Protein AF-A0A0M0T5W1-F1 (afdb_monomer_lite)

pLDDT: mean 71.13, std 20.73, range [31.36, 94.69]

Sequence (131 aa):
QVFEHHGIKQVLIAFDNDTAGNDAAVKLAAALVAKGITPLRVVFPPGRDANEYLCQVAEPETAFALLLESAMPMQDVAGIVAVERQTAEPDTVPEPASPLAAEPAPSVTPNVVCGSGDHGELLISVGTLQW

Secondary structure (DSSP, 8-state):
--GGGTT--EEEE---SSHHHHHHHHHHHHHHHTTT-EEEE--PPTT--HHHHHTTSS-HHHHHHHHHHTPEE-TTHHHHTTSSSS--------------------------EEEE-TTS-EEEEBTTB--

Foldseek 3Di:
DPCLVVVAAEDEQEFAQDPVSVVVLLVVQVVQVVVNHWYWYQYDPPPDGPVRRLVPDPCSPVVVVVSVVPTHTPNPSVPVVVPPPDDDYDDDDDDDDDDDDDDDDDDDDADKDWDADPVRDIFIDGPPDGD

Structure (mmCIF, N/CA/C/O backbone):
data_AF-A0A0M0T5W1-F1
#
_entry.id   AF-A0A0M0T5W1-F1
#
loop_
_atom_site.group_PDB
_atom_site.id
_atom_site.type_symbol
_atom_site.label_atom_id
_atom_site.label_alt_id
_atom_site.label_comp_id
_atom_site.label_asym_id
_atom_site.label_entity_id
_atom_site.label_se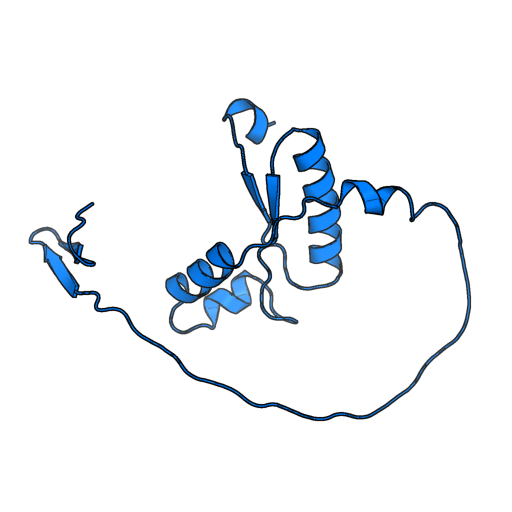q_id
_atom_site.pdbx_PDB_ins_code
_atom_site.Cartn_x
_atom_site.Cartn_y
_atom_site.Cartn_z
_atom_site.occupancy
_atom_site.B_iso_or_equiv
_atom_site.auth_seq_id
_atom_site.auth_comp_id
_atom_site.auth_asym_id
_atom_site.auth_atom_id
_atom_site.pdbx_PDB_model_num
ATOM 1 N N . GLN A 1 1 ? 3.958 -7.620 20.345 1.00 55.31 1 GLN A N 1
ATOM 2 C CA . GLN A 1 1 ? 3.183 -6.975 19.259 1.00 55.31 1 GLN A CA 1
ATOM 3 C C . GLN A 1 1 ? 3.562 -5.503 19.189 1.00 55.31 1 GLN A C 1
ATOM 5 O O . GLN A 1 1 ? 3.462 -4.851 20.214 1.00 55.31 1 GLN A O 1
ATOM 10 N N . VAL A 1 2 ? 3.996 -4.982 18.034 1.00 68.12 2 VAL A N 1
ATOM 11 C CA . VAL A 1 2 ? 4.391 -3.559 17.907 1.00 68.12 2 VAL A CA 1
ATOM 12 C C . VAL A 1 2 ? 3.164 -2.647 17.777 1.00 68.12 2 VAL A C 1
ATOM 14 O O . VAL A 1 2 ? 3.015 -1.709 18.551 1.00 68.12 2 VAL A O 1
ATOM 17 N N . PHE A 1 3 ? 2.240 -2.957 16.861 1.00 63.50 3 PHE A N 1
ATOM 18 C CA . PHE A 1 3 ? 1.134 -2.054 16.503 1.00 63.50 3 PHE A CA 1
ATOM 19 C C . PHE A 1 3 ? 0.234 -1.640 17.681 1.00 63.50 3 PHE A C 1
ATOM 21 O O . PHE A 1 3 ? -0.103 -0.467 17.830 1.00 63.50 3 PHE A O 1
ATOM 28 N N . GLU A 1 4 ? -0.088 -2.593 18.557 1.00 60.47 4 GLU A N 1
ATOM 29 C CA . GLU A 1 4 ? -0.947 -2.392 19.733 1.00 60.47 4 GLU A CA 1
ATOM 30 C C . GLU A 1 4 ? -0.297 -1.505 20.810 1.00 60.47 4 GLU A C 1
ATOM 32 O O . GLU A 1 4 ? -1.001 -0.813 21.536 1.00 60.47 4 GLU A O 1
ATOM 37 N N . HIS A 1 5 ? 1.038 -1.498 20.911 1.00 63.03 5 HIS A N 1
ATOM 38 C CA . HIS A 1 5 ? 1.762 -0.724 21.930 1.00 63.03 5 HIS A CA 1
ATOM 39 C C . HIS A 1 5 ? 1.965 0.747 21.533 1.00 63.03 5 HIS A C 1
ATOM 41 O O . HIS A 1 5 ? 2.222 1.582 22.396 1.00 63.03 5 HIS A O 1
ATOM 47 N N . HIS A 1 6 ? 1.827 1.075 20.244 1.00 72.56 6 HIS A N 1
ATOM 48 C CA . HIS A 1 6 ? 2.030 2.427 19.711 1.00 72.56 6 HIS A CA 1
ATOM 49 C C . HIS A 1 6 ? 0.727 3.139 19.305 1.00 72.56 6 HIS A C 1
ATOM 51 O O . HIS A 1 6 ? 0.781 4.217 18.720 1.00 72.56 6 HIS A O 1
ATOM 57 N N . GLY A 1 7 ? -0.445 2.560 19.597 1.00 78.88 7 GLY A N 1
ATOM 58 C CA . GLY A 1 7 ? -1.739 3.173 19.268 1.00 78.88 7 GLY A CA 1
ATOM 59 C C . GLY A 1 7 ? -1.976 3.348 17.761 1.00 78.88 7 GLY A C 1
ATOM 60 O O . GLY A 1 7 ? -2.663 4.284 17.349 1.00 78.88 7 GLY A O 1
ATOM 61 N N . ILE A 1 8 ? -1.385 2.475 16.938 1.00 85.69 8 ILE A N 1
ATOM 62 C CA . ILE A 1 8 ? -1.463 2.550 15.475 1.00 85.69 8 ILE A CA 1
ATOM 63 C C . ILE A 1 8 ? -2.897 2.255 15.025 1.00 85.69 8 ILE A C 1
ATOM 65 O O . ILE A 1 8 ? -3.417 1.169 15.257 1.00 85.69 8 ILE A O 1
ATOM 69 N N . LYS A 1 9 ? -3.529 3.236 14.370 1.00 87.94 9 LYS A N 1
ATOM 70 C CA . LYS A 1 9 ? -4.934 3.167 13.926 1.00 87.94 9 LYS A CA 1
ATOM 71 C C . LYS A 1 9 ? -5.104 2.586 12.525 1.00 87.94 9 LYS A C 1
ATOM 73 O O . LYS A 1 9 ? -6.153 2.030 12.220 1.00 87.94 9 LYS A O 1
ATOM 78 N N . GLN A 1 10 ? -4.101 2.745 11.664 1.00 90.19 10 GLN A N 1
ATOM 79 C CA . GLN A 1 10 ? -4.147 2.339 10.260 1.00 90.19 10 GLN A CA 1
ATOM 80 C C . GLN A 1 10 ? -2.782 1.793 9.834 1.00 90.19 10 GLN A C 1
ATOM 82 O O . GLN A 1 10 ? -1.757 2.229 10.356 1.00 90.19 10 GLN A O 1
ATOM 87 N N . VAL A 1 11 ? -2.766 0.847 8.895 1.00 92.19 11 VAL A N 1
ATOM 88 C CA . VAL A 1 11 ? -1.543 0.246 8.340 1.00 92.19 11 VAL A CA 1
ATOM 89 C C . VAL A 1 11 ? -1.688 0.131 6.829 1.00 92.19 11 VAL A C 1
ATOM 91 O O . VAL A 1 11 ? -2.670 -0.432 6.345 1.00 92.19 11 VAL A O 1
ATOM 94 N N . LEU A 1 12 ? -0.697 0.635 6.093 1.00 93.88 12 LEU A N 1
ATOM 95 C CA . LEU A 1 12 ? -0.603 0.464 4.648 1.00 93.88 12 LEU A CA 1
ATOM 96 C C . LEU A 1 12 ? 0.136 -0.847 4.337 1.00 93.88 12 LEU A C 1
ATOM 98 O O . LEU A 1 12 ? 1.180 -1.136 4.920 1.00 93.88 12 LEU A O 1
ATOM 102 N N . ILE A 1 13 ? -0.426 -1.646 3.433 1.00 94.19 13 ILE A N 1
ATOM 103 C CA . ILE A 1 13 ? 0.064 -2.963 3.022 1.00 94.19 13 ILE A CA 1
ATOM 104 C C . ILE A 1 13 ? 0.520 -2.868 1.566 1.00 94.19 13 ILE A C 1
ATOM 106 O O . ILE A 1 13 ? -0.296 -2.708 0.657 1.00 94.19 13 ILE A O 1
ATOM 110 N N . ALA A 1 14 ? 1.829 -2.984 1.366 1.00 93.00 14 ALA A N 1
ATOM 111 C CA . ALA A 1 14 ? 2.513 -2.785 0.093 1.00 93.00 14 ALA A CA 1
ATOM 112 C C . ALA A 1 14 ? 3.303 -4.045 -0.320 1.00 93.00 14 ALA A C 1
ATOM 114 O O . ALA A 1 14 ? 4.491 -3.972 -0.610 1.00 93.00 14 ALA A O 1
ATOM 115 N N . PHE A 1 15 ? 2.649 -5.212 -0.309 1.00 91.50 15 PHE A N 1
ATOM 116 C CA . PHE A 1 15 ? 3.188 -6.411 -0.966 1.00 91.50 15 PHE A CA 1
ATOM 117 C C . PHE A 1 15 ? 3.143 -6.260 -2.492 1.00 91.50 15 PHE A C 1
ATOM 119 O O . PHE A 1 15 ? 2.365 -5.449 -3.009 1.00 91.50 15 PHE A O 1
ATOM 126 N N . ASP A 1 16 ? 3.900 -7.086 -3.207 1.00 90.56 16 ASP A N 1
ATOM 127 C CA . ASP A 1 16 ? 3.887 -7.129 -4.669 1.00 90.56 16 ASP A CA 1
ATOM 128 C C . ASP A 1 16 ? 2.476 -7.358 -5.226 1.00 90.56 16 ASP A C 1
ATOM 130 O O . ASP A 1 16 ? 1.580 -7.876 -4.544 1.00 90.56 16 ASP A O 1
ATOM 134 N N . ASN A 1 17 ? 2.248 -6.922 -6.466 1.00 90.31 17 ASN A N 1
ATOM 135 C CA . ASN A 1 17 ? 0.970 -7.125 -7.146 1.00 90.31 17 ASN A CA 1
ATOM 136 C C . ASN A 1 17 ? 0.976 -8.433 -7.951 1.00 90.31 17 ASN A C 1
ATOM 138 O O . ASN A 1 17 ? 0.822 -8.442 -9.174 1.00 90.31 17 ASN A O 1
ATOM 142 N N . ASP A 1 18 ? 1.182 -9.534 -7.232 1.00 90.06 18 ASP A N 1
ATOM 143 C CA . ASP A 1 18 ? 1.083 -10.906 -7.719 1.00 90.06 18 ASP A CA 1
ATOM 144 C C . ASP A 1 18 ? 0.094 -11.719 -6.856 1.00 90.06 18 ASP A C 1
ATOM 146 O O . ASP A 1 18 ? -0.517 -11.206 -5.912 1.00 90.06 18 ASP A O 1
ATOM 150 N N . THR A 1 19 ? 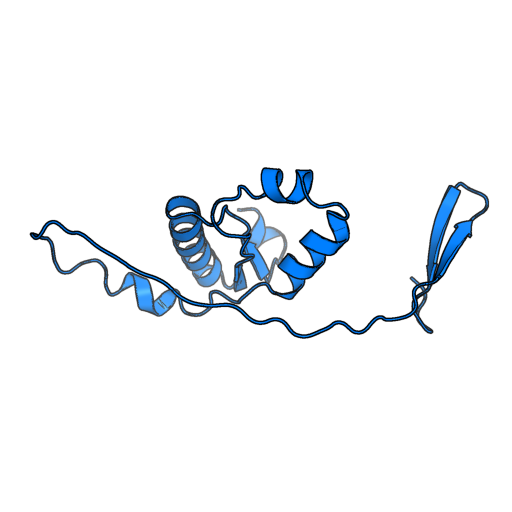-0.115 -12.995 -7.186 1.00 91.00 19 THR A N 1
ATOM 151 C CA . THR A 1 19 ? -1.050 -13.859 -6.446 1.00 91.00 19 THR A CA 1
ATOM 152 C C . THR A 1 19 ? -0.648 -14.009 -4.974 1.00 91.00 19 THR A C 1
ATOM 154 O O . THR A 1 19 ? -1.493 -13.887 -4.089 1.00 91.00 19 THR A O 1
ATOM 157 N N . ALA A 1 20 ? 0.641 -14.226 -4.695 1.00 91.94 20 ALA A N 1
ATOM 158 C CA . ALA A 1 20 ? 1.134 -14.505 -3.349 1.00 91.94 20 ALA A CA 1
ATOM 159 C C . ALA A 1 20 ? 1.068 -13.271 -2.431 1.00 91.94 20 ALA A C 1
ATOM 161 O O . ALA A 1 20 ? 0.646 -13.378 -1.277 1.00 91.94 20 ALA A O 1
ATOM 162 N N . GLY A 1 21 ? 1.433 -12.095 -2.945 1.00 91.81 21 GLY A N 1
ATOM 163 C CA . GLY A 1 21 ? 1.349 -10.812 -2.256 1.00 91.81 21 GLY A CA 1
ATOM 164 C C . GLY A 1 21 ? -0.092 -10.379 -1.991 1.00 91.81 21 GLY A C 1
ATOM 165 O O . GLY A 1 21 ? -0.391 -9.865 -0.911 1.00 91.81 21 GLY A O 1
ATOM 166 N N . ASN A 1 22 ? -1.015 -10.651 -2.918 1.00 91.31 22 ASN A N 1
ATOM 167 C CA . ASN A 1 22 ? -2.440 -10.385 -2.717 1.00 91.31 22 ASN A CA 1
ATOM 168 C C . ASN A 1 22 ? -3.062 -11.321 -1.660 1.00 91.31 22 ASN A C 1
ATOM 170 O O . ASN A 1 22 ? -3.728 -10.838 -0.740 1.00 91.31 22 ASN A O 1
ATOM 174 N N . ASP A 1 23 ? -2.749 -12.619 -1.688 1.00 93.19 23 ASP A N 1
ATOM 175 C CA . ASP A 1 23 ? -3.128 -13.569 -0.633 1.00 93.19 23 ASP A CA 1
ATOM 176 C C . ASP A 1 23 ? -2.563 -13.181 0.744 1.00 93.19 23 ASP A C 1
ATOM 178 O O . ASP A 1 23 ? -3.248 -13.271 1.769 1.00 93.19 23 ASP A O 1
ATOM 182 N N . ALA A 1 24 ? -1.297 -12.755 0.790 1.00 92.88 24 ALA A N 1
ATOM 183 C CA . ALA A 1 24 ? -0.648 -12.292 2.011 1.00 92.88 24 ALA A CA 1
ATOM 184 C C . ALA A 1 24 ? -1.297 -11.004 2.544 1.00 92.88 24 ALA A C 1
ATOM 186 O O . ALA A 1 24 ? -1.503 -10.881 3.756 1.00 92.88 24 ALA A O 1
ATOM 187 N N . ALA A 1 25 ? -1.678 -10.075 1.658 1.00 93.50 25 ALA A N 1
ATOM 188 C CA . ALA A 1 25 ? -2.376 -8.846 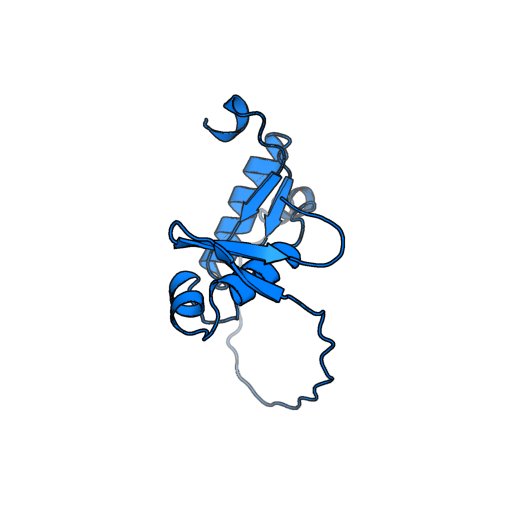2.027 1.00 93.50 25 ALA A CA 1
ATOM 189 C C . ALA A 1 25 ? -3.725 -9.144 2.688 1.00 93.50 25 ALA A C 1
ATOM 191 O O . ALA A 1 25 ? -4.010 -8.600 3.752 1.00 93.50 25 ALA A O 1
ATOM 192 N N . VAL A 1 26 ? -4.521 -10.049 2.109 1.00 93.81 26 VAL A N 1
ATOM 193 C CA . VAL A 1 26 ? -5.817 -10.495 2.653 1.00 93.81 26 VAL A CA 1
ATOM 194 C C . VAL A 1 26 ? -5.654 -11.104 4.051 1.00 93.81 26 VAL A C 1
ATOM 196 O O . VAL A 1 26 ? -6.344 -10.702 4.993 1.00 93.81 26 VAL A O 1
ATOM 199 N N . LYS A 1 27 ? -4.691 -12.019 4.222 1.00 93.62 27 LYS A N 1
ATOM 200 C CA . LYS A 1 27 ? -4.407 -12.688 5.508 1.00 93.62 27 LYS A CA 1
ATOM 201 C C . LYS A 1 27 ? -3.952 -11.693 6.585 1.00 93.62 27 LYS A C 1
ATOM 203 O O . LYS A 1 27 ? -4.415 -11.764 7.726 1.00 93.62 27 LYS A O 1
ATOM 208 N N . LEU A 1 28 ? -3.086 -10.740 6.231 1.00 93.19 28 LEU A N 1
ATOM 209 C CA . LEU A 1 28 ? -2.619 -9.693 7.144 1.00 93.19 28 LEU A CA 1
ATOM 210 C C . LEU A 1 28 ? -3.730 -8.689 7.488 1.00 93.19 28 LEU A C 1
ATOM 212 O O . LEU A 1 28 ? -3.885 -8.329 8.654 1.00 93.19 28 LEU A O 1
ATOM 216 N N . ALA A 1 29 ? -4.535 -8.278 6.506 1.00 93.12 29 ALA A N 1
ATOM 217 C CA . ALA A 1 29 ? -5.661 -7.370 6.697 1.00 93.12 29 ALA A CA 1
ATOM 218 C C . ALA A 1 29 ? -6.673 -7.927 7.708 1.00 93.12 29 ALA A C 1
ATOM 220 O O . ALA A 1 29 ? -7.042 -7.222 8.646 1.00 93.12 29 ALA A O 1
ATOM 221 N N . ALA A 1 30 ? -7.045 -9.207 7.596 1.00 91.31 30 ALA A N 1
ATOM 222 C CA . ALA A 1 30 ? -7.936 -9.860 8.556 1.00 91.31 30 ALA A CA 1
ATOM 223 C C . ALA A 1 30 ? -7.370 -9.832 9.993 1.00 91.31 30 ALA A C 1
ATOM 225 O O . ALA A 1 30 ? -8.090 -9.528 10.948 1.00 91.31 30 ALA A O 1
ATOM 226 N N . ALA A 1 31 ? -6.064 -10.077 10.153 1.00 90.75 31 ALA A N 1
ATOM 227 C CA . ALA A 1 31 ? -5.389 -10.028 11.451 1.00 90.75 31 ALA A CA 1
ATOM 228 C C . ALA A 1 31 ? -5.277 -8.606 12.041 1.00 90.75 31 ALA A C 1
ATOM 230 O O . ALA A 1 31 ? -5.221 -8.462 13.263 1.00 90.75 31 ALA A O 1
ATOM 231 N N . LEU A 1 32 ? -5.243 -7.565 11.201 1.00 90.62 32 LEU A N 1
ATOM 232 C CA . LEU A 1 32 ? -5.231 -6.156 11.613 1.00 90.62 32 LEU A CA 1
ATOM 233 C C . LEU A 1 32 ? -6.634 -5.657 11.994 1.00 90.62 32 LEU A C 1
ATOM 235 O O . LEU A 1 32 ? -6.789 -5.044 13.051 1.00 90.62 32 LEU A O 1
ATOM 239 N N . VAL A 1 33 ? -7.664 -6.003 11.214 1.00 89.50 33 VAL A N 1
ATOM 240 C CA . VAL A 1 33 ? -9.071 -5.676 11.521 1.00 89.50 33 VAL A CA 1
ATOM 241 C C . VAL A 1 33 ? -9.491 -6.278 12.863 1.00 89.50 33 VAL A C 1
ATOM 243 O O . VAL A 1 33 ? -10.075 -5.581 13.690 1.00 89.50 33 VAL A O 1
ATOM 246 N N . ALA A 1 34 ? -9.101 -7.527 13.145 1.00 88.19 34 ALA A N 1
ATOM 247 C CA . ALA A 1 34 ? -9.343 -8.180 14.436 1.00 88.19 34 ALA A CA 1
ATOM 248 C C . ALA A 1 34 ? -8.702 -7.454 15.643 1.00 88.19 34 ALA A C 1
ATOM 250 O O . ALA A 1 34 ? -9.056 -7.729 16.788 1.00 88.19 34 ALA A O 1
ATOM 251 N N . LYS A 1 35 ? -7.768 -6.527 15.396 1.00 87.06 35 LYS A N 1
ATOM 252 C CA . LYS A 1 35 ? -7.074 -5.701 16.399 1.00 87.06 35 LYS A CA 1
ATOM 253 C C . LYS A 1 35 ? -7.571 -4.251 16.428 1.00 87.06 35 LYS A C 1
ATOM 255 O O . LYS A 1 35 ? -6.991 -3.432 17.133 1.00 87.06 35 LYS A O 1
ATOM 260 N N . GLY A 1 36 ? -8.620 -3.925 15.667 1.00 86.81 36 GLY A N 1
ATOM 261 C CA . GLY A 1 36 ? -9.149 -2.564 15.545 1.00 86.81 36 GLY A CA 1
ATOM 262 C C . GLY A 1 36 ? -8.274 -1.622 14.709 1.00 86.81 36 GLY A C 1
ATOM 263 O O . GLY A 1 36 ? -8.390 -0.408 14.851 1.00 86.81 36 GLY A O 1
ATOM 264 N N . ILE A 1 37 ? -7.394 -2.166 13.863 1.00 90.12 37 ILE A N 1
ATOM 265 C CA . ILE A 1 37 ? -6.500 -1.407 12.981 1.00 90.12 37 ILE A CA 1
ATOM 266 C C . ILE A 1 37 ? -7.065 -1.466 11.562 1.00 90.12 37 ILE A C 1
ATOM 268 O O . ILE A 1 37 ? -7.351 -2.556 11.072 1.00 90.12 37 ILE A O 1
ATOM 272 N N . THR A 1 38 ? -7.189 -0.328 10.876 1.00 92.38 38 THR A N 1
ATOM 273 C CA . THR A 1 38 ? -7.676 -0.285 9.488 1.00 92.38 38 THR A CA 1
ATOM 274 C C . THR A 1 38 ? -6.556 -0.628 8.493 1.00 92.38 38 THR A C 1
ATOM 276 O O . THR A 1 38 ? -5.618 0.164 8.353 1.00 92.38 38 THR A O 1
ATOM 279 N N . PRO A 1 39 ? -6.626 -1.758 7.766 1.00 94.62 39 PRO A N 1
ATOM 280 C CA . PRO A 1 39 ? -5.708 -2.055 6.670 1.00 94.62 39 PRO A CA 1
ATOM 281 C C . PRO A 1 39 ? -6.056 -1.259 5.402 1.00 94.62 39 PRO A C 1
ATOM 283 O O . PRO A 1 39 ? -7.219 -1.169 5.004 1.00 94.62 39 PRO A O 1
ATOM 286 N N . LEU A 1 40 ? -5.030 -0.736 4.735 1.00 94.69 40 LEU A N 1
ATOM 287 C CA . LEU A 1 40 ? -5.098 -0.032 3.452 1.00 94.69 40 LEU A CA 1
ATOM 288 C C . LEU A 1 40 ? -4.174 -0.751 2.455 1.00 94.69 40 LEU A C 1
ATOM 290 O O . LEU A 1 40 ? -2.989 -0.904 2.734 1.00 94.69 40 LEU A O 1
ATOM 294 N N . ARG A 1 41 ? -4.672 -1.209 1.303 1.00 94.12 41 ARG A N 1
ATOM 295 C CA . ARG A 1 41 ? -3.857 -1.844 0.253 1.00 94.12 41 ARG A CA 1
ATOM 296 C C . ARG A 1 41 ? -3.261 -0.781 -0.662 1.00 94.12 41 ARG A C 1
ATOM 298 O O . ARG A 1 41 ? -4.000 -0.085 -1.349 1.00 94.12 41 ARG A O 1
ATOM 305 N N . VAL A 1 42 ? -1.936 -0.734 -0.727 1.00 93.81 42 VAL A N 1
ATOM 306 C CA . VAL A 1 42 ? -1.188 -0.076 -1.807 1.00 93.81 42 VAL A CA 1
ATOM 307 C C . VAL A 1 42 ? -1.022 -1.095 -2.936 1.00 93.81 42 VAL A C 1
ATOM 309 O O . VAL A 1 42 ? -0.654 -2.237 -2.657 1.00 93.81 42 VAL A O 1
ATOM 312 N N . VAL 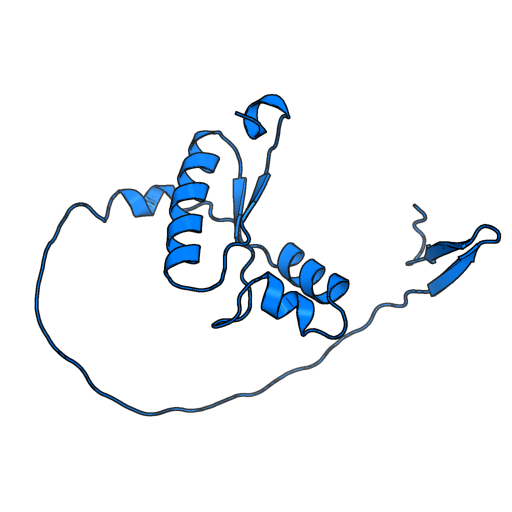A 1 43 ? -1.315 -0.724 -4.186 1.00 90.88 43 VAL A N 1
ATOM 313 C CA . VAL A 1 43 ? -1.277 -1.636 -5.348 1.00 90.88 43 VAL A CA 1
ATOM 314 C C . VAL A 1 43 ? -0.267 -1.133 -6.379 1.00 90.88 43 VAL A C 1
ATOM 316 O O . VAL A 1 43 ? -0.510 -0.137 -7.052 1.00 90.88 43 VAL A O 1
ATOM 319 N N . PHE A 1 44 ? 0.855 -1.838 -6.529 1.00 89.88 44 PHE A N 1
ATOM 320 C CA . PHE A 1 44 ? 1.840 -1.566 -7.582 1.00 89.88 44 PHE A CA 1
ATOM 321 C C . PHE A 1 44 ? 1.331 -2.000 -8.970 1.00 89.88 44 PHE A C 1
ATOM 323 O O . PHE A 1 44 ? 0.408 -2.819 -9.058 1.00 89.88 44 PHE A O 1
ATOM 330 N N . PRO A 1 45 ? 1.920 -1.506 -10.077 1.00 86.44 45 PRO A N 1
ATOM 331 C CA . PRO A 1 45 ? 1.603 -2.002 -11.415 1.00 86.44 45 PRO A CA 1
ATOM 332 C C . PRO A 1 45 ? 1.765 -3.531 -11.530 1.00 86.44 45 PRO A C 1
ATOM 334 O O . PRO A 1 45 ? 2.678 -4.094 -10.924 1.00 86.44 45 PRO A O 1
ATOM 337 N N . PRO A 1 46 ? 0.899 -4.220 -12.296 1.00 81.00 46 PRO A N 1
ATOM 338 C CA . PRO A 1 46 ? 0.936 -5.675 -12.407 1.00 81.00 46 PRO A CA 1
ATOM 339 C C . PRO A 1 46 ? 2.253 -6.153 -13.027 1.00 81.00 46 PRO A C 1
ATOM 341 O O . PRO A 1 46 ? 2.767 -5.541 -13.965 1.00 81.00 46 PRO A O 1
ATOM 344 N N . GLY A 1 47 ? 2.784 -7.263 -12.513 1.00 75.81 47 GLY A N 1
ATOM 345 C CA . GLY A 1 47 ? 4.039 -7.842 -12.999 1.00 75.81 47 GLY A CA 1
ATOM 346 C C . GLY A 1 47 ? 5.304 -7.073 -12.600 1.00 75.81 47 GLY A C 1
ATOM 347 O O . GLY A 1 47 ? 6.356 -7.346 -13.171 1.00 75.81 47 GLY A O 1
ATOM 348 N N . ARG A 1 48 ? 5.226 -6.140 -11.638 1.00 73.75 48 ARG A N 1
ATOM 349 C CA . ARG A 1 48 ? 6.399 -5.536 -10.991 1.00 73.75 48 ARG A CA 1
ATOM 350 C C . ARG A 1 48 ? 6.430 -5.800 -9.488 1.00 73.75 48 ARG A C 1
ATOM 352 O O . ARG A 1 48 ? 5.409 -5.691 -8.810 1.00 73.75 48 ARG A O 1
ATOM 359 N N . ASP A 1 49 ? 7.637 -6.065 -9.000 1.00 81.31 49 ASP A N 1
ATOM 360 C CA . ASP A 1 49 ? 8.010 -5.998 -7.585 1.00 81.31 49 ASP A CA 1
ATOM 361 C C . ASP A 1 49 ? 8.018 -4.533 -7.102 1.00 81.31 49 ASP A C 1
ATOM 363 O O . ASP A 1 49 ? 8.276 -3.602 -7.877 1.00 81.31 49 ASP A O 1
ATOM 367 N N . ALA A 1 50 ? 7.716 -4.323 -5.820 1.00 80.44 50 ALA A N 1
ATOM 368 C CA . ALA A 1 50 ? 7.634 -3.001 -5.200 1.00 80.44 50 ALA A CA 1
ATOM 369 C C . ALA A 1 50 ? 8.933 -2.178 -5.326 1.00 80.44 50 ALA A C 1
ATOM 371 O O . ALA A 1 50 ? 8.896 -0.994 -5.673 1.00 80.44 50 ALA A O 1
ATOM 372 N N . ASN A 1 51 ? 10.087 -2.800 -5.074 1.00 85.44 51 ASN A N 1
ATOM 373 C CA . ASN A 1 51 ? 11.399 -2.166 -5.201 1.00 85.44 51 ASN A CA 1
ATOM 374 C C . ASN A 1 51 ? 11.750 -1.965 -6.678 1.00 85.44 51 ASN A C 1
ATOM 376 O O . ASN A 1 51 ? 12.239 -0.906 -7.062 1.00 85.44 51 ASN A O 1
ATOM 380 N N . GLU A 1 52 ? 11.472 -2.962 -7.519 1.00 86.56 52 GLU A N 1
ATOM 381 C CA . GLU A 1 52 ? 11.794 -2.927 -8.945 1.00 86.56 52 GLU A CA 1
ATOM 382 C C . GLU A 1 52 ? 11.019 -1.827 -9.689 1.00 86.56 52 GLU A C 1
ATOM 384 O O . GLU A 1 52 ? 11.569 -1.183 -10.585 1.00 86.56 52 GLU A O 1
ATOM 389 N N . TYR A 1 53 ? 9.771 -1.558 -9.285 1.00 86.06 53 TYR A N 1
ATOM 390 C CA . TYR A 1 53 ? 9.002 -0.399 -9.739 1.00 86.06 53 TYR A CA 1
ATOM 391 C C . TYR A 1 53 ? 9.668 0.918 -9.326 1.00 86.06 53 TYR A C 1
ATOM 393 O O . TYR A 1 53 ? 9.945 1.756 -10.188 1.00 86.06 53 TYR A O 1
ATOM 401 N N . LEU A 1 54 ? 9.963 1.091 -8.033 1.00 87.06 54 LEU A N 1
ATOM 402 C CA . LEU A 1 54 ? 10.526 2.336 -7.503 1.00 87.06 54 LEU A CA 1
ATOM 403 C C . LEU A 1 54 ? 11.940 2.625 -8.035 1.00 87.06 54 LEU A C 1
ATOM 405 O O . LEU A 1 54 ? 12.285 3.783 -8.234 1.00 87.06 54 LEU A O 1
ATOM 409 N N . CYS A 1 55 ? 12.738 1.606 -8.357 1.00 88.38 55 CYS A N 1
ATOM 410 C CA . CYS A 1 55 ? 14.055 1.791 -8.973 1.00 88.38 55 CYS A CA 1
ATOM 411 C C . CYS A 1 55 ? 14.022 2.164 -10.469 1.00 88.38 55 CYS A C 1
ATOM 413 O O . CYS A 1 55 ? 15.062 2.538 -11.008 1.00 88.38 55 CYS A O 1
ATOM 415 N N . GLN A 1 56 ? 12.879 2.042 -11.157 1.00 86.25 56 GLN A N 1
ATOM 416 C CA . GLN A 1 56 ? 12.769 2.269 -12.610 1.00 86.25 56 GLN A CA 1
ATOM 417 C C . GLN A 1 56 ? 11.976 3.520 -13.006 1.00 86.25 56 GLN A C 1
ATOM 419 O O . GLN A 1 56 ? 12.018 3.928 -14.168 1.00 86.25 56 GLN A O 1
ATOM 424 N N . VAL A 1 57 ? 11.239 4.125 -12.078 1.00 87.31 57 VAL A N 1
ATOM 425 C CA . VAL A 1 57 ? 10.549 5.402 -12.306 1.00 87.31 57 VAL A CA 1
ATOM 426 C C . VAL A 1 57 ? 11.530 6.572 -12.194 1.00 87.31 57 VAL A C 1
ATOM 428 O O . VAL A 1 57 ? 12.443 6.555 -11.375 1.00 87.31 57 VAL A O 1
ATOM 431 N N . ALA A 1 58 ? 11.333 7.612 -13.010 1.00 86.75 58 ALA A N 1
ATOM 432 C CA . ALA A 1 58 ? 12.194 8.800 -12.992 1.00 86.75 58 ALA A CA 1
ATOM 433 C C . ALA A 1 58 ? 12.065 9.620 -11.692 1.00 86.75 58 ALA A C 1
ATOM 435 O O . ALA A 1 58 ? 13.017 10.278 -11.284 1.00 86.75 58 ALA A O 1
ATOM 436 N N . GLU A 1 59 ? 10.897 9.561 -11.045 1.00 92.62 59 GLU A N 1
ATOM 437 C CA . GLU A 1 59 ? 10.561 10.296 -9.822 1.00 92.62 59 GLU A CA 1
ATOM 438 C C . GLU A 1 59 ? 9.968 9.324 -8.780 1.00 92.62 59 GLU A C 1
ATOM 440 O O . GLU A 1 59 ? 8.743 9.212 -8.664 1.00 92.62 59 GLU A O 1
ATOM 445 N N . PRO A 1 60 ? 10.805 8.563 -8.046 1.00 88.31 60 PRO A N 1
ATOM 446 C CA . PRO A 1 60 ? 10.339 7.517 -7.131 1.00 88.31 60 PRO A CA 1
ATOM 447 C C . PRO A 1 60 ? 9.490 8.045 -5.977 1.00 88.31 60 PRO A C 1
ATOM 449 O O . PRO A 1 60 ? 8.521 7.399 -5.589 1.00 88.31 60 PRO A O 1
ATOM 452 N N . GLU A 1 61 ? 9.817 9.225 -5.456 1.00 89.88 61 GLU A N 1
ATOM 453 C CA . GLU A 1 61 ? 9.102 9.856 -4.344 1.00 89.88 61 GLU A CA 1
ATOM 454 C C . GLU A 1 61 ? 7.676 10.243 -4.762 1.00 89.88 61 GLU A C 1
ATOM 456 O O . GLU A 1 61 ? 6.712 9.839 -4.112 1.00 89.88 61 GLU A O 1
ATOM 461 N N . THR A 1 62 ? 7.531 10.926 -5.904 1.00 90.25 62 THR A N 1
ATOM 462 C CA . THR A 1 62 ? 6.240 11.294 -6.507 1.00 90.25 62 THR A CA 1
ATOM 463 C C . THR A 1 62 ? 5.406 10.060 -6.862 1.00 90.25 62 THR A C 1
ATOM 465 O O . THR A 1 62 ? 4.216 9.994 -6.551 1.00 90.25 62 THR A O 1
ATOM 468 N N . ALA A 1 63 ? 6.026 9.049 -7.482 1.00 88.31 63 ALA A N 1
ATOM 469 C CA . ALA A 1 63 ? 5.356 7.805 -7.851 1.00 88.31 63 ALA A CA 1
ATOM 470 C C . ALA A 1 63 ? 4.863 7.023 -6.621 1.00 88.31 63 ALA A C 1
ATOM 472 O O . ALA A 1 63 ? 3.749 6.501 -6.625 1.00 88.31 63 ALA A O 1
ATOM 473 N N . PHE A 1 64 ? 5.661 6.966 -5.550 1.00 90.31 64 PHE A N 1
ATOM 474 C CA . PHE A 1 64 ? 5.267 6.312 -4.305 1.00 90.31 64 PHE A CA 1
ATOM 475 C C . PHE A 1 64 ? 4.175 7.094 -3.568 1.00 90.31 64 PHE A C 1
ATOM 477 O O . PHE A 1 64 ? 3.212 6.486 -3.108 1.00 90.31 64 PHE A O 1
ATOM 484 N N . ALA A 1 65 ? 4.262 8.427 -3.510 1.00 91.62 65 ALA A N 1
ATOM 485 C CA . ALA A 1 65 ? 3.232 9.270 -2.904 1.00 91.62 65 ALA A CA 1
ATOM 486 C C . ALA A 1 65 ? 1.850 9.024 -3.536 1.00 91.62 65 ALA A C 1
ATOM 488 O O . ALA A 1 65 ? 0.892 8.747 -2.816 1.00 91.62 65 ALA A O 1
ATOM 489 N N . LEU A 1 66 ? 1.770 8.981 -4.871 1.00 91.81 66 LEU A N 1
ATOM 490 C CA . LEU A 1 66 ? 0.528 8.691 -5.595 1.00 91.81 66 LEU A CA 1
ATOM 491 C C . LEU A 1 66 ? -0.034 7.288 -5.284 1.00 91.81 66 LEU A C 1
ATOM 493 O O . LEU A 1 66 ? -1.249 7.104 -5.193 1.00 91.81 66 LEU A O 1
ATOM 497 N N . LEU A 1 67 ? 0.835 6.290 -5.091 1.00 91.31 67 LEU A N 1
ATOM 498 C CA . LEU A 1 67 ? 0.445 4.941 -4.658 1.00 91.31 67 LEU A CA 1
ATOM 499 C C . LEU A 1 67 ? -0.061 4.903 -3.203 1.00 91.31 67 LEU A C 1
ATOM 501 O O . LEU A 1 67 ? -0.929 4.095 -2.874 1.00 91.31 67 LEU A O 1
ATOM 505 N N . LEU A 1 68 ? 0.451 5.779 -2.335 1.00 91.44 68 LEU A N 1
ATOM 506 C CA . LEU A 1 68 ? -0.011 5.930 -0.953 1.00 91.44 68 LEU A CA 1
ATOM 507 C C . LEU A 1 68 ? -1.364 6.653 -0.881 1.00 91.44 68 LEU A C 1
ATOM 509 O O . LEU A 1 68 ? -2.243 6.222 -0.137 1.00 91.44 68 LEU A O 1
ATOM 513 N N . GLU A 1 69 ? -1.557 7.712 -1.669 1.00 91.25 69 GLU A N 1
ATOM 514 C CA . GLU A 1 69 ? -2.824 8.454 -1.754 1.00 91.25 69 GLU A CA 1
ATOM 515 C C . GLU A 1 69 ? -3.955 7.623 -2.379 1.00 91.25 69 GLU A C 1
ATOM 517 O O . GLU A 1 69 ? -5.117 7.766 -1.999 1.00 91.25 69 GLU A O 1
ATOM 522 N N . SER A 1 70 ? -3.622 6.715 -3.301 1.00 89.19 70 SER A N 1
ATOM 523 C CA . SER A 1 70 ? -4.571 5.783 -3.931 1.00 89.19 70 SER A CA 1
ATOM 524 C C . SER A 1 70 ? -4.808 4.484 -3.138 1.00 89.19 70 SER A C 1
ATOM 526 O O . SER A 1 70 ? -5.501 3.584 -3.621 1.00 89.19 70 SER A O 1
ATOM 528 N N . ALA A 1 71 ? -4.277 4.367 -1.914 1.00 93.31 71 ALA A N 1
ATOM 529 C CA . ALA A 1 71 ? -4.397 3.156 -1.105 1.00 93.31 71 ALA A CA 1
ATOM 530 C C . ALA A 1 71 ? -5.853 2.859 -0.688 1.00 93.31 71 ALA A C 1
ATOM 532 O O . ALA A 1 71 ? -6.533 3.678 -0.068 1.00 93.31 71 ALA A O 1
ATOM 533 N N . MET A 1 72 ? -6.333 1.646 -0.978 1.00 90.94 72 MET A N 1
ATOM 534 C CA . MET A 1 72 ? -7.743 1.273 -0.802 1.00 90.94 72 MET A CA 1
ATOM 535 C C . MET A 1 72 ? -8.001 0.552 0.533 1.00 90.94 72 MET A C 1
ATOM 537 O O . MET A 1 72 ? -7.278 -0.392 0.860 1.00 90.94 72 MET A O 1
ATOM 541 N N . PRO A 1 73 ? -9.038 0.912 1.315 1.00 91.50 73 PRO A N 1
ATOM 542 C CA . PRO A 1 73 ? -9.337 0.243 2.581 1.00 91.50 73 PRO A CA 1
ATOM 543 C C . PRO A 1 73 ? -9.794 -1.203 2.364 1.00 91.50 73 PRO A C 1
ATOM 545 O O . PRO A 1 73 ? -10.791 -1.461 1.694 1.00 91.50 73 PRO A O 1
ATOM 548 N N . MET A 1 74 ? -9.119 -2.160 3.005 1.00 89.25 74 MET A N 1
ATOM 549 C CA . MET A 1 74 ? -9.478 -3.585 2.946 1.00 89.25 74 MET A CA 1
ATOM 550 C C . MET A 1 74 ? -10.549 -3.931 3.996 1.00 89.25 74 MET A C 1
ATOM 552 O O . MET A 1 74 ? -10.434 -4.909 4.723 1.00 89.25 74 MET A O 1
ATOM 556 N N . GLN A 1 75 ? -11.576 -3.095 4.143 1.00 62.78 75 GLN A N 1
ATOM 557 C CA . GLN A 1 75 ? -12.515 -3.175 5.272 1.00 62.78 75 GLN A CA 1
ATOM 558 C C . GLN A 1 75 ? -13.537 -4.328 5.192 1.00 62.78 75 GLN A C 1
ATOM 560 O O . GLN A 1 75 ? -14.235 -4.575 6.171 1.00 62.78 75 GLN A O 1
ATOM 565 N N . ASP A 1 76 ? -13.587 -5.066 4.075 1.00 55.53 76 ASP A N 1
ATOM 566 C CA . ASP A 1 76 ? -14.547 -6.161 3.836 1.00 55.53 76 ASP A CA 1
ATOM 567 C C . ASP A 1 76 ? -13.951 -7.586 3.944 1.00 55.53 76 ASP A C 1
ATOM 569 O O . ASP A 1 76 ? -14.623 -8.573 3.653 1.00 55.53 76 ASP A O 1
ATOM 573 N N . VAL A 1 77 ? -12.712 -7.764 4.439 1.00 51.75 77 VAL A N 1
ATOM 574 C CA . VAL A 1 77 ? -12.155 -9.131 4.640 1.00 51.75 77 VAL A CA 1
ATOM 575 C C . VAL A 1 77 ? -12.954 -9.999 5.623 1.00 51.75 77 VAL A C 1
ATOM 577 O O . VAL A 1 77 ? -12.784 -11.218 5.636 1.00 51.75 77 VAL A O 1
ATOM 580 N N . ALA A 1 78 ? -13.854 -9.410 6.415 1.00 43.25 78 ALA A N 1
ATOM 581 C CA . ALA A 1 78 ? -14.740 -10.141 7.319 1.00 43.25 78 ALA A CA 1
ATOM 582 C C . ALA A 1 78 ? -15.753 -11.054 6.593 1.00 43.25 78 ALA A C 1
ATOM 584 O O . ALA A 1 78 ? -16.192 -12.040 7.184 1.00 43.25 78 ALA A O 1
ATOM 585 N N . GLY A 1 79 ? -16.107 -10.767 5.332 1.00 38.78 79 GLY A N 1
ATOM 586 C CA . GLY A 1 79 ? -17.016 -11.607 4.540 1.00 38.78 79 GLY A CA 1
ATOM 587 C C . GLY A 1 79 ? -16.341 -12.807 3.864 1.00 38.78 79 GLY A C 1
ATOM 588 O O . GLY A 1 79 ? -16.975 -13.838 3.646 1.00 38.78 79 GLY A O 1
ATOM 589 N N . ILE A 1 80 ? -15.045 -12.701 3.558 1.00 42.66 80 ILE A N 1
ATOM 590 C CA . ILE A 1 80 ? -14.360 -13.611 2.622 1.00 42.66 80 ILE A CA 1
ATOM 591 C C . ILE A 1 80 ? -13.972 -14.940 3.295 1.00 42.66 80 ILE A C 1
ATOM 593 O O . ILE A 1 80 ? -14.132 -16.011 2.714 1.00 42.66 80 ILE A O 1
ATOM 597 N N . VAL A 1 81 ? -13.565 -14.906 4.571 1.00 37.25 81 VAL A N 1
ATOM 598 C CA . VAL A 1 81 ? -13.115 -16.099 5.327 1.00 37.25 81 VAL A CA 1
ATOM 599 C C . VAL A 1 81 ? -14.247 -17.121 5.572 1.00 37.25 81 VAL A C 1
ATOM 601 O O . VAL A 1 81 ? -13.990 -18.267 5.942 1.00 37.25 81 VAL A O 1
ATOM 604 N N . ALA A 1 82 ? -15.509 -16.742 5.344 1.00 35.66 82 ALA A N 1
ATOM 605 C CA . ALA A 1 82 ? -16.658 -17.638 5.462 1.00 35.66 82 ALA A CA 1
ATOM 606 C C . ALA A 1 82 ? -16.871 -18.555 4.236 1.00 35.66 82 ALA A C 1
ATOM 608 O O . ALA A 1 82 ? -17.594 -19.543 4.355 1.00 35.66 82 ALA A O 1
ATOM 609 N N . VAL A 1 83 ? -16.250 -18.266 3.081 1.00 38.03 83 VAL A N 1
ATOM 610 C CA . VAL A 1 83 ? -16.559 -18.915 1.784 1.00 38.03 83 VAL A CA 1
ATOM 611 C C . VAL A 1 83 ? -15.360 -19.694 1.205 1.00 38.03 83 VAL A C 1
ATOM 613 O O . VAL A 1 83 ? -15.232 -19.855 0.001 1.00 38.03 83 VAL A O 1
ATOM 616 N N . GLU A 1 84 ? -14.491 -20.250 2.058 1.00 39.34 84 GLU A N 1
ATOM 617 C CA . GLU A 1 84 ? -13.351 -21.097 1.628 1.00 39.34 84 GLU A CA 1
ATOM 618 C C . GLU A 1 84 ? -13.244 -22.447 2.371 1.00 39.34 84 GLU A C 1
ATOM 620 O O . GLU A 1 84 ? -12.185 -23.065 2.448 1.00 39.34 84 GLU A O 1
ATOM 625 N N . ARG A 1 85 ? -14.352 -22.962 2.926 1.00 41.72 85 ARG A N 1
ATOM 626 C CA . ARG A 1 85 ? -14.389 -24.316 3.532 1.00 41.72 85 ARG A CA 1
ATOM 627 C C . ARG A 1 85 ? -15.302 -25.322 2.839 1.00 41.72 85 ARG A C 1
ATOM 629 O O . ARG A 1 85 ? -15.429 -26.444 3.324 1.00 41.72 85 ARG A O 1
ATOM 636 N N . GLN A 1 86 ? -15.928 -24.955 1.723 1.00 39.22 86 GLN A N 1
ATOM 637 C CA . GLN A 1 86 ? -16.838 -25.842 0.996 1.00 39.22 86 GLN A CA 1
ATOM 638 C C . GLN A 1 86 ? -16.708 -25.682 -0.522 1.00 39.22 86 GLN A C 1
ATOM 640 O O . GLN A 1 86 ? -17.518 -25.003 -1.148 1.00 39.22 86 GLN A O 1
ATOM 645 N N . THR A 1 87 ? -15.731 -26.367 -1.118 1.00 31.36 87 THR A N 1
ATOM 646 C CA . THR A 1 87 ? -15.946 -27.486 -2.070 1.00 31.36 87 THR A CA 1
ATOM 647 C C . THR A 1 87 ? -14.635 -27.772 -2.800 1.00 31.36 87 THR A C 1
ATOM 649 O O . THR A 1 87 ? -14.079 -26.886 -3.440 1.00 31.36 87 THR A O 1
ATOM 652 N N . ALA A 1 88 ? -14.151 -29.009 -2.715 1.00 34.69 88 ALA A N 1
ATOM 653 C CA . ALA A 1 88 ? -13.024 -29.468 -3.515 1.00 34.69 88 ALA A CA 1
ATOM 654 C C . ALA A 1 88 ? -13.523 -30.073 -4.838 1.00 34.69 88 ALA A C 1
ATOM 656 O O . ALA A 1 88 ? -14.313 -31.011 -4.791 1.00 34.69 88 ALA A O 1
ATOM 657 N N . GLU A 1 89 ? -12.981 -29.553 -5.949 1.00 41.97 89 GLU A N 1
ATOM 658 C CA . GLU A 1 89 ? -12.548 -30.296 -7.155 1.00 41.97 89 GLU A CA 1
ATOM 659 C C . GLU A 1 89 ? -13.584 -31.044 -8.043 1.00 41.97 89 GLU A C 1
ATOM 661 O O . GLU A 1 89 ? -14.652 -31.429 -7.568 1.00 41.97 89 GLU A O 1
ATOM 666 N N . PRO A 1 90 ? -13.259 -31.369 -9.323 1.00 52.81 90 PRO A N 1
ATOM 667 C CA . PRO A 1 90 ? -12.224 -30.823 -10.230 1.00 52.81 90 PRO A CA 1
ATOM 668 C C . PRO A 1 90 ? -12.738 -30.526 -11.678 1.00 52.81 90 PRO A C 1
ATOM 670 O O . PRO A 1 90 ? -13.936 -30.530 -11.947 1.00 52.81 90 PRO A O 1
ATOM 673 N N . ASP A 1 91 ? -11.783 -30.340 -12.606 1.00 32.31 91 ASP A N 1
ATOM 674 C CA . ASP A 1 91 ? -11.854 -30.533 -14.074 1.00 32.31 91 ASP A CA 1
ATOM 675 C C . ASP A 1 91 ? -12.512 -29.470 -14.985 1.00 32.31 91 ASP A C 1
ATOM 677 O O . ASP A 1 91 ? -13.725 -29.443 -15.188 1.00 32.31 91 ASP A O 1
ATOM 681 N N . THR A 1 92 ? -11.682 -28.693 -15.707 1.00 32.94 92 THR A N 1
ATOM 682 C CA . THR A 1 92 ? -11.391 -28.900 -17.156 1.00 32.94 92 THR A CA 1
ATOM 683 C C . THR A 1 92 ? -10.313 -27.902 -17.659 1.00 32.94 92 THR A C 1
ATOM 685 O O . THR A 1 92 ? -10.210 -26.779 -17.173 1.00 32.94 92 THR A O 1
ATOM 688 N N . VAL A 1 93 ? -9.488 -28.335 -18.622 1.00 43.28 93 VAL A N 1
ATOM 689 C CA . VAL A 1 93 ? -8.282 -27.687 -19.216 1.00 43.28 93 VAL A CA 1
ATOM 690 C C . VAL A 1 93 ? -8.640 -26.717 -20.398 1.00 43.28 93 VAL A C 1
ATOM 692 O O . VAL A 1 93 ? -9.771 -26.790 -20.875 1.00 43.28 93 VAL A O 1
ATOM 695 N N . PRO A 1 94 ? -7.774 -25.756 -20.836 1.00 56.62 94 PRO A N 1
ATOM 696 C CA . PRO A 1 94 ? -8.209 -24.412 -21.302 1.00 56.62 94 PRO A CA 1
ATOM 697 C C . PRO A 1 94 ? -8.041 -24.096 -22.826 1.00 56.62 94 PRO A C 1
ATOM 699 O O . PRO A 1 94 ? -7.969 -25.015 -23.636 1.00 56.62 94 PRO A O 1
ATOM 702 N N . GLU A 1 95 ? -7.912 -22.785 -23.161 1.00 42.78 95 GLU A N 1
ATOM 703 C CA . GLU A 1 95 ? -7.328 -22.108 -24.371 1.00 42.78 95 GLU A CA 1
ATOM 704 C C . GLU A 1 95 ? -8.302 -21.382 -25.386 1.00 42.78 95 GLU A C 1
ATOM 706 O O . GLU A 1 95 ? -9.507 -21.610 -25.301 1.00 42.78 95 GLU A O 1
ATOM 711 N N . PRO A 1 96 ? -7.876 -20.407 -26.258 1.00 56.38 96 PRO A N 1
ATOM 712 C CA . PRO A 1 96 ? -7.711 -18.962 -25.920 1.00 56.38 96 PRO A CA 1
ATOM 713 C C . PRO A 1 96 ? -8.225 -17.885 -26.952 1.00 56.38 96 PRO A C 1
ATOM 715 O O . PRO A 1 96 ? -8.823 -18.213 -27.972 1.00 56.38 96 PRO A O 1
ATOM 718 N N . ALA A 1 97 ? -7.831 -16.604 -26.722 1.00 43.97 97 ALA A N 1
ATOM 719 C CA . ALA A 1 97 ? -7.762 -15.415 -27.631 1.00 43.97 97 ALA A CA 1
ATOM 720 C C . ALA A 1 97 ? -9.065 -14.586 -27.870 1.00 43.97 97 ALA A C 1
ATOM 722 O O . ALA A 1 97 ? -10.153 -15.141 -27.829 1.00 43.97 97 ALA A O 1
ATOM 723 N N . SER A 1 98 ? -9.081 -13.254 -28.121 1.00 47.12 98 SER A N 1
ATOM 724 C CA . SER A 1 98 ? -8.042 -12.228 -28.436 1.00 47.12 98 SER A CA 1
ATOM 725 C C . SER A 1 98 ? -8.527 -10.765 -28.100 1.00 47.12 98 SER A C 1
ATOM 727 O O . SER A 1 98 ? -9.666 -10.626 -27.656 1.00 47.12 98 SER A O 1
ATOM 729 N N . PRO A 1 99 ? -7.727 -9.672 -28.270 1.00 57.69 99 PRO A N 1
ATOM 730 C CA . PRO A 1 99 ? -7.901 -8.380 -27.555 1.00 57.69 99 PRO A CA 1
ATOM 731 C C . PRO A 1 99 ? -8.417 -7.155 -28.359 1.00 57.69 99 PRO A C 1
ATOM 733 O O . PRO A 1 99 ? -8.358 -7.140 -29.584 1.00 57.69 99 PRO A O 1
ATOM 736 N N . LEU A 1 100 ? -8.803 -6.088 -27.630 1.00 36.81 100 LEU A N 1
ATOM 737 C CA . LEU A 1 100 ? -8.709 -4.627 -27.923 1.00 36.81 100 LEU A CA 1
ATOM 738 C C . LEU A 1 100 ? -9.160 -3.859 -26.638 1.00 36.81 100 LEU A C 1
ATOM 740 O O . LEU A 1 100 ? -9.792 -4.485 -25.792 1.00 36.81 100 LEU A O 1
ATOM 744 N N . ALA A 1 101 ? -8.917 -2.568 -26.350 1.00 42.50 101 ALA A N 1
ATOM 745 C CA . ALA A 1 101 ? -8.187 -1.447 -26.981 1.00 42.50 101 ALA A CA 1
ATOM 746 C C . ALA A 1 101 ? -7.626 -0.497 -25.864 1.00 42.50 101 ALA A C 1
ATOM 748 O O . ALA A 1 101 ? -7.555 -0.916 -24.711 1.00 42.50 101 ALA A O 1
ATOM 749 N N . ALA A 1 102 ? -7.253 0.765 -26.159 1.00 45.41 102 ALA A N 1
ATOM 750 C CA . ALA A 1 102 ? -6.844 1.780 -25.160 1.00 45.41 102 ALA A CA 1
ATOM 751 C C . ALA A 1 102 ? -7.204 3.228 -25.577 1.00 45.41 102 ALA A C 1
ATOM 753 O O . ALA A 1 102 ? -7.194 3.516 -26.771 1.00 45.41 102 ALA A O 1
ATOM 754 N N . GLU A 1 103 ? -7.432 4.144 -24.618 1.00 44.47 103 GLU A N 1
ATOM 755 C CA . GLU A 1 103 ? -7.501 5.606 -24.858 1.00 44.47 103 GLU A CA 1
ATOM 756 C C . GLU A 1 103 ? -7.180 6.431 -23.569 1.00 44.47 103 GLU A C 1
ATOM 758 O O . GLU A 1 103 ? -7.613 6.016 -22.491 1.00 44.47 103 GLU A O 1
ATOM 763 N N . PRO A 1 104 ? -6.415 7.553 -23.624 1.00 56.12 104 PRO A N 1
ATOM 764 C CA . PRO A 1 104 ? -6.014 8.352 -22.445 1.00 56.12 104 PRO A CA 1
ATOM 765 C C . PRO A 1 104 ? -6.612 9.784 -22.379 1.00 56.12 104 PRO A C 1
ATOM 767 O O . PRO A 1 104 ? -7.012 10.346 -23.395 1.00 56.12 104 PRO A O 1
ATOM 770 N N . ALA A 1 105 ? -6.579 10.431 -21.199 1.00 41.81 105 ALA A N 1
ATOM 771 C CA . ALA A 1 105 ? -6.982 11.839 -20.988 1.00 41.81 105 ALA A CA 1
ATOM 772 C C . ALA A 1 105 ? -6.105 12.568 -19.918 1.00 41.81 105 ALA A C 1
ATOM 774 O O . ALA A 1 105 ? -5.432 11.880 -19.150 1.00 41.81 105 ALA A O 1
ATOM 775 N N . PRO A 1 106 ? -6.035 13.926 -19.886 1.00 55.12 106 PRO A N 1
ATOM 776 C CA . PRO A 1 106 ? -4.801 14.646 -19.506 1.00 55.12 106 PRO A CA 1
ATOM 777 C C . PRO A 1 106 ? -4.747 15.348 -18.123 1.00 55.12 106 PRO A C 1
ATOM 779 O O . PRO A 1 106 ? -5.742 15.494 -17.418 1.00 55.12 106 PRO A O 1
ATOM 782 N N . SER A 1 107 ? -3.539 15.824 -17.787 1.00 43.94 107 SER A N 1
ATOM 783 C CA . SER A 1 107 ? -3.073 16.357 -16.490 1.00 43.94 107 SER A CA 1
ATOM 784 C C . SER A 1 107 ? -3.419 17.825 -16.166 1.00 43.94 107 SER A C 1
ATOM 786 O O . SER A 1 107 ? -3.588 18.652 -17.061 1.00 43.94 107 SER A O 1
ATOM 788 N N . VAL A 1 108 ? -3.371 18.179 -14.870 1.00 45.19 108 VAL A N 1
ATOM 789 C CA . VAL A 1 108 ? -3.368 19.560 -14.334 1.00 45.19 108 VAL A CA 1
ATOM 790 C C . VAL A 1 108 ? -2.266 19.695 -13.268 1.00 45.19 108 VAL A C 1
ATOM 792 O O . VAL A 1 108 ? -2.078 18.782 -12.469 1.00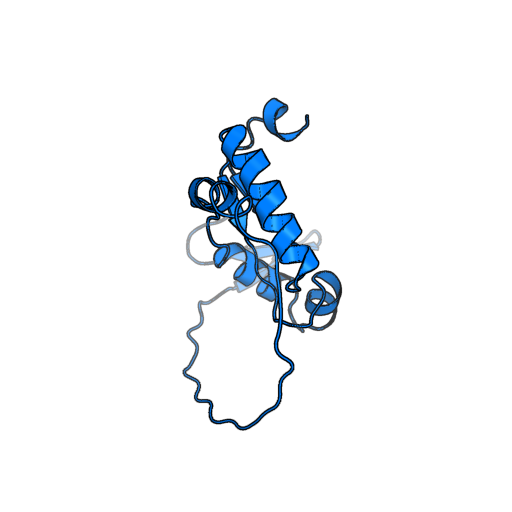 45.19 108 VAL A O 1
ATOM 795 N N . THR A 1 109 ? -1.532 20.814 -13.248 1.00 50.72 109 THR A N 1
ATOM 796 C CA . THR A 1 109 ? -0.384 21.073 -12.350 1.00 50.72 109 THR A CA 1
ATOM 797 C C . THR A 1 109 ? -0.687 22.108 -11.252 1.00 50.72 109 THR A C 1
ATOM 799 O O . THR A 1 109 ? -1.430 23.058 -11.506 1.00 50.72 109 THR A O 1
ATOM 802 N N . PRO A 1 110 ? -0.051 22.009 -10.064 1.00 59.22 110 PRO A N 1
ATOM 803 C CA . PRO A 1 110 ? 0.001 23.110 -9.101 1.00 59.22 110 PRO A CA 1
ATOM 804 C C . PRO A 1 110 ? 1.437 23.518 -8.698 1.00 59.22 110 PRO A C 1
ATOM 806 O O . PRO A 1 110 ? 2.082 22.881 -7.877 1.00 59.22 110 PRO A O 1
ATOM 809 N N . ASN A 1 111 ? 1.894 24.634 -9.268 1.00 55.75 111 ASN A N 1
ATOM 810 C CA . ASN A 1 111 ? 2.779 25.668 -8.698 1.00 55.75 111 ASN A CA 1
ATOM 811 C C . ASN A 1 111 ? 3.526 25.360 -7.361 1.00 55.75 111 ASN A C 1
ATOM 813 O O . ASN A 1 111 ? 3.114 25.828 -6.297 1.00 55.75 111 ASN A O 1
ATOM 817 N N . VAL A 1 112 ? 4.656 24.643 -7.429 1.00 61.66 112 VAL A N 1
ATOM 818 C CA . VAL A 1 112 ? 5.629 24.467 -6.326 1.00 61.66 112 VAL A CA 1
ATOM 819 C C . VAL A 1 112 ? 6.845 25.364 -6.569 1.00 61.66 112 VAL A C 1
ATOM 821 O O . VAL A 1 112 ? 7.366 25.395 -7.684 1.00 61.66 112 VAL A O 1
ATOM 824 N N . VAL A 1 113 ? 7.327 26.065 -5.535 1.00 65.69 113 VAL A N 1
ATOM 825 C CA . VAL A 1 113 ? 8.570 26.854 -5.596 1.00 65.69 113 VAL A CA 1
ATOM 826 C C . VAL A 1 113 ? 9.590 26.295 -4.606 1.00 65.69 113 VAL A C 1
ATOM 828 O O . VAL A 1 113 ? 9.314 26.194 -3.410 1.00 65.69 113 VAL A O 1
ATOM 831 N N . CYS A 1 114 ? 10.776 25.961 -5.115 1.00 56.75 114 CYS A N 1
ATOM 832 C CA . CYS A 1 114 ? 11.895 25.416 -4.348 1.00 56.75 114 CYS A CA 1
ATOM 833 C C . CYS A 1 114 ? 13.019 26.457 -4.253 1.00 56.75 114 CYS A C 1
ATOM 835 O O . CYS A 1 114 ? 13.453 26.986 -5.278 1.00 56.75 114 CYS A O 1
ATOM 837 N N . GLY A 1 115 ? 13.517 26.722 -3.047 1.00 66.94 115 GLY A N 1
ATOM 838 C CA . GLY A 1 115 ? 14.704 27.539 -2.797 1.00 66.94 115 GLY A CA 1
ATOM 839 C C . GLY A 1 115 ? 15.708 26.807 -1.907 1.00 66.94 115 GLY A C 1
ATOM 840 O O . GLY A 1 115 ? 15.329 25.951 -1.112 1.00 66.94 115 GLY A O 1
ATOM 841 N N . SER A 1 116 ? 16.989 27.147 -2.023 1.00 64.88 116 SER A N 1
ATOM 842 C CA . SER A 1 116 ? 18.040 26.632 -1.135 1.00 64.88 116 SER A CA 1
ATOM 843 C C . SER A 1 116 ? 18.324 27.651 -0.032 1.00 64.88 116 SER A C 1
ATOM 845 O O . SER A 1 116 ? 18.591 28.812 -0.338 1.00 64.88 116 SER A O 1
ATOM 847 N N . GLY A 1 117 ? 18.271 27.227 1.230 1.00 65.81 117 GLY A N 1
ATOM 848 C CA . GLY A 1 117 ? 18.692 28.024 2.383 1.00 65.81 117 GLY A CA 1
ATOM 849 C C . GLY A 1 117 ? 20.203 27.949 2.627 1.00 65.81 117 GLY A C 1
ATOM 850 O O . GLY A 1 117 ? 20.884 27.027 2.167 1.00 65.81 117 GLY A O 1
ATOM 851 N N . ASP A 1 118 ? 20.733 28.925 3.364 1.00 63.22 118 ASP A N 1
ATOM 852 C CA . ASP A 1 118 ? 22.175 29.178 3.501 1.00 63.22 118 ASP A CA 1
ATOM 853 C C . ASP A 1 118 ? 22.993 28.036 4.140 1.00 63.22 118 ASP A C 1
ATOM 855 O O . ASP A 1 118 ? 24.211 27.991 3.961 1.00 63.22 118 ASP A O 1
ATOM 859 N N . HIS A 1 119 ? 22.358 27.081 4.834 1.00 59.78 119 HIS A N 1
ATOM 860 C CA . HIS A 1 119 ? 23.030 25.905 5.414 1.00 59.78 119 HIS A CA 1
ATOM 861 C C . HIS A 1 119 ? 22.858 24.613 4.593 1.00 59.78 119 HIS A C 1
ATOM 863 O O . HIS A 1 119 ? 23.169 23.527 5.081 1.00 59.78 119 HIS A O 1
ATOM 869 N N . GLY A 1 120 ? 22.379 24.709 3.347 1.00 60.12 120 GLY A N 1
ATOM 870 C CA . GLY A 1 120 ? 22.104 23.545 2.492 1.00 60.12 120 GLY A CA 1
ATOM 871 C C . GLY A 1 120 ? 20.756 22.871 2.770 1.00 60.12 120 GLY A C 1
ATOM 872 O O . GLY A 1 120 ? 20.498 21.776 2.276 1.00 60.12 120 GLY A O 1
ATOM 873 N N . GLU A 1 121 ? 19.894 23.524 3.545 1.00 61.88 121 GLU A N 1
ATOM 874 C CA . GLU A 1 121 ? 18.489 23.161 3.724 1.00 61.88 121 GLU A CA 1
ATOM 875 C C . GLU A 1 121 ? 17.666 23.494 2.465 1.00 61.88 121 GLU A C 1
ATOM 877 O O . GLU A 1 121 ? 17.910 24.502 1.799 1.00 61.88 121 GLU A O 1
ATOM 882 N N . LEU A 1 122 ? 16.690 22.651 2.117 1.00 57.78 122 LEU A N 1
ATOM 883 C CA . LEU A 1 122 ? 15.793 22.887 0.983 1.00 57.78 122 LEU A CA 1
ATOM 884 C C . LEU A 1 122 ? 14.468 23.463 1.493 1.00 57.78 122 LEU A C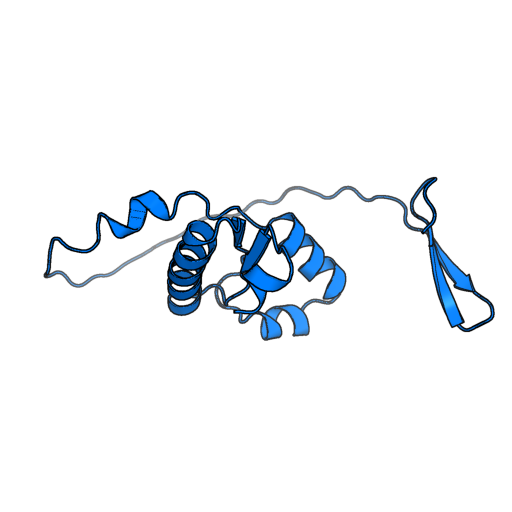 1
ATOM 886 O O . LEU A 1 122 ? 13.716 22.786 2.190 1.00 57.78 122 LEU A O 1
ATOM 890 N N . LEU A 1 123 ? 14.177 24.707 1.123 1.00 53.22 123 LEU A N 1
ATOM 891 C CA . LEU A 1 123 ? 12.942 25.406 1.459 1.00 53.22 123 LEU A CA 1
ATOM 892 C C . LEU A 1 123 ? 11.930 25.199 0.328 1.00 53.22 123 LEU A C 1
ATOM 894 O O . LEU A 1 123 ? 12.088 25.727 -0.774 1.00 53.22 123 LEU A O 1
ATOM 898 N N . ILE A 1 124 ? 10.879 24.427 0.604 1.00 62.88 124 ILE A N 1
ATOM 899 C CA . ILE A 1 124 ? 9.793 24.147 -0.342 1.00 62.88 124 ILE A CA 1
ATOM 900 C C . ILE A 1 124 ? 8.568 24.951 0.092 1.00 62.88 124 ILE A C 1
ATOM 902 O O . ILE A 1 124 ? 8.114 24.832 1.227 1.00 62.88 124 ILE A O 1
ATOM 906 N N . SER A 1 125 ? 8.023 25.780 -0.798 1.00 60.97 125 SER A N 1
ATOM 907 C CA . SER A 1 125 ? 6.809 26.564 -0.540 1.00 60.97 125 SER A CA 1
ATOM 908 C C . SER A 1 125 ? 5.706 26.205 -1.530 1.00 60.97 125 SER A C 1
ATOM 910 O O . SER A 1 125 ? 5.891 26.282 -2.747 1.00 60.97 125 SER A O 1
ATOM 912 N N . VAL A 1 126 ? 4.538 25.839 -0.992 1.00 66.69 126 VAL A N 1
ATOM 913 C CA . VAL A 1 126 ? 3.334 25.475 -1.751 1.00 66.69 126 VAL A CA 1
ATOM 914 C C . VAL A 1 126 ? 2.153 26.269 -1.193 1.00 66.69 126 VAL A C 1
ATOM 916 O O . VAL A 1 126 ? 1.540 25.905 -0.191 1.00 66.69 126 VAL A O 1
ATOM 919 N N . GLY A 1 127 ? 1.842 27.400 -1.828 1.00 66.12 127 GLY A N 1
ATOM 920 C CA . GLY A 1 127 ? 0.810 28.318 -1.339 1.00 66.12 127 GLY A CA 1
ATOM 921 C C . GLY A 1 127 ? 1.179 29.005 -0.016 1.00 66.12 127 GLY A C 1
ATOM 922 O O . GLY A 1 127 ? 2.341 29.300 0.247 1.00 66.12 127 GLY A O 1
ATOM 923 N N . THR A 1 128 ? 0.173 29.319 0.804 1.00 47.31 128 THR A N 1
ATOM 924 C CA . THR A 1 128 ? 0.316 30.147 2.020 1.00 47.31 128 THR A CA 1
ATOM 925 C C . THR A 1 128 ? 0.622 29.362 3.300 1.00 47.31 128 THR A C 1
ATOM 927 O O . THR A 1 128 ? 0.499 29.928 4.385 1.00 47.31 128 THR A O 1
ATOM 930 N N . LEU A 1 129 ? 0.965 28.073 3.212 1.00 45.22 129 LEU A N 1
ATOM 931 C CA . LEU A 1 129 ? 1.356 27.270 4.372 1.00 45.22 129 LEU A CA 1
ATOM 932 C C . LEU A 1 129 ? 2.851 26.956 4.320 1.00 45.22 129 LEU A C 1
ATOM 934 O O . LEU A 1 129 ? 3.387 26.568 3.286 1.00 45.22 129 LEU A O 1
ATOM 938 N N . GLN A 1 130 ? 3.497 27.157 5.464 1.00 43.09 130 GLN A N 1
ATOM 939 C CA . GLN A 1 130 ? 4.926 26.982 5.705 1.00 43.09 130 GLN A CA 1
ATOM 940 C C . GLN A 1 130 ? 5.055 25.939 6.822 1.00 43.09 130 GLN A C 1
ATOM 942 O O . GLN A 1 130 ? 4.278 25.993 7.781 1.00 43.09 130 GLN A O 1
ATOM 947 N N . TRP A 1 131 ? 5.986 25.000 6.666 1.00 41.91 131 TRP A N 1
ATOM 948 C CA . TRP A 1 131 ? 6.254 23.890 7.586 1.00 41.91 131 TRP A CA 1
ATOM 949 C C . TRP A 1 131 ? 7.704 23.952 8.064 1.00 41.91 131 TRP A C 1
ATOM 951 O O . TRP A 1 131 ? 8.554 24.338 7.230 1.00 41.91 131 TRP A O 1
#

Radius of gyration: 21.14 Å; chains: 1; bounding box: 40×61×50 Å